Protein AF-A0A8B6E1H2-F1 (afdb_monomer)

Mean predicted aligned error: 8.37 Å

Solvent-accessible surface area (backbone atoms only — not comparable to full-atom values): 10550 Å² total; per-residue (Å²): 134,86,74,79,81,31,63,45,78,62,58,58,80,89,74,46,98,61,82,76,65,96,57,43,49,66,38,35,71,90,36,70,69,39,54,57,55,55,70,62,31,70,31,40,58,94,39,43,54,36,75,72,57,76,47,56,71,68,55,30,51,50,50,45,37,40,62,74,66,62,43,90,70,83,76,83,75,48,70,72,56,49,52,38,53,51,46,24,64,69,42,43,61,58,54,52,50,44,41,53,71,62,44,29,65,74,80,38,66,76,42,26,42,30,50,41,13,33,50,76,43,64,56,95,87,36,62,32,40,36,36,60,52,73,17,28,35,20,36,68,49,84,87,54,101,59,79,44,69,47,76,76,42,83,38,79,84,81,48,77,65,90,64,93,79,68,74,82,69,96,66,81,81,87,129

Nearest PDB structures (foldseek):
  5mqf-assembly1_C  TM=2.423E-01  e=7.902E+00  Homo sapiens

Organism: Mytilus galloprovincialis (NCBI:txid29158)

InterPro domains:
  IPR011335 Restriction endonuclease type II-like [SSF52980] (27-171)
  IPR011604 PD-(D/E)XK endonuclease-like domain superfamily [G3DSA:3.90.320.10] (21-174)
  IPR019080 YqaJ viral recombinase [PF09588] (34-162)
  IPR051703 NF-kappa-B Signaling Regulator [PTHR46609] (29-161)

Radius of gyration: 19.04 Å; Cα contacts (8 Å, |Δi|>4): 225; chains: 1; bounding box: 56×29×51 Å

Secondary structure (DSSP, 8-state):
----TTEEPPPPGGGSSS---S-GGGS-TTSHHHHHHHHT-SEEGGGHHHHTT-S-HHHHHHHHHHHTS---------HHHHHHHHHHHHHHHHHHHHIIIIIHHHH-TT-EEE----EEEEETTEEEEEE--SEEEEEE-TTSSS--EEEEEEE----PPP-S-----S-PPP-

Foldseek 3Di:
DDDLPQEAEQDACVPDPDDPPVPQFRHAPPHPVLVVVVVQALEEPVCVCLCVVVDDPVSVVVSCCCRVVVDPPDDPQDPVNVVFVVQFVVCVVVVQCCCSVPPCCVPPVQKHKYATGWDFDADPNGTYYIYGARTAIFGFDPDDPDRDGDGPGTDHDDDGDDDPPDDPDPDDDDD

pLDDT: mean 81.47, std 13.55, range [39.44, 94.25]

Sequence (175 aa):
MYSQDNWVSLKEPEDLPGSIGDDLRFVKQRSPLWFENRNGFRLTGSKIFEGLGLDSLKNLQKHHDKVIRKKDVQENISEIVQERMDHGTKSEIHAIATLTSKVLPVYYPDMKYFEEGAFHIKHDGKPFILVSPDGS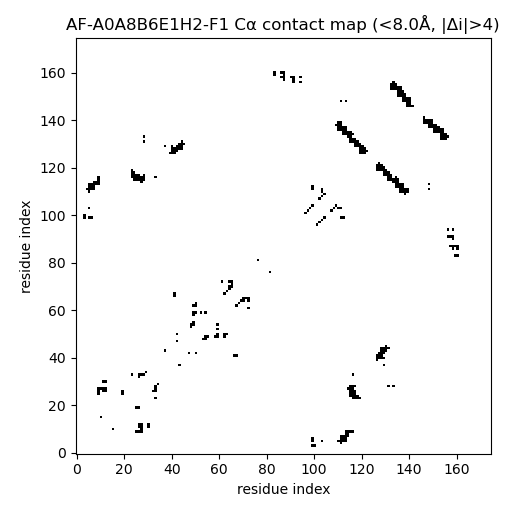IGQLEVGTAHEQTVPVLSCEFKCPFPNENTIPVHYTIPT

Structure (mmCIF, N/CA/C/O backbone):
data_AF-A0A8B6E1H2-F1
#
_entry.id   AF-A0A8B6E1H2-F1
#
loop_
_atom_site.group_PDB
_atom_site.id
_atom_site.type_symbol
_atom_site.label_atom_id
_atom_site.label_alt_id
_atom_site.label_comp_id
_atom_site.label_asym_id
_atom_site.label_entity_id
_atom_site.label_seq_id
_atom_site.pdbx_PDB_ins_code
_atom_site.Cartn_x
_atom_site.Cartn_y
_atom_site.Cartn_z
_atom_site.occupancy
_atom_site.B_iso_or_equiv
_atom_site.auth_seq_id
_atom_site.auth_comp_id
_atom_site.auth_asym_id
_atom_site.auth_atom_id
_atom_site.pdbx_PDB_model_num
ATOM 1 N N . MET A 1 1 ? 22.187 1.564 -22.500 1.00 39.44 1 MET A N 1
ATOM 2 C CA . MET A 1 1 ? 21.353 2.648 -21.944 1.00 39.44 1 MET A CA 1
ATOM 3 C C . MET A 1 1 ? 20.075 1.968 -21.485 1.00 39.44 1 MET A C 1
ATOM 5 O O . MET A 1 1 ? 19.368 1.465 -22.342 1.00 39.44 1 MET A O 1
ATOM 9 N N . TYR A 1 2 ? 19.873 1.778 -20.179 1.00 43.88 2 TYR A N 1
ATOM 10 C CA . TYR A 1 2 ? 18.659 1.128 -19.668 1.00 43.88 2 TYR A CA 1
ATOM 11 C C . TYR A 1 2 ? 17.521 2.152 -19.739 1.00 43.88 2 TYR A C 1
ATOM 13 O O . TYR A 1 2 ? 17.617 3.194 -19.091 1.00 43.88 2 TYR A O 1
ATOM 21 N N . SER A 1 3 ? 16.501 1.912 -20.562 1.00 49.06 3 SER A N 1
ATOM 22 C CA . SER A 1 3 ? 15.238 2.645 -20.455 1.00 49.06 3 SER A CA 1
ATOM 23 C C . SER A 1 3 ? 14.547 2.218 -19.156 1.00 49.06 3 SER A C 1
ATOM 25 O O . SER A 1 3 ? 14.581 1.043 -18.787 1.00 49.06 3 SER A O 1
ATOM 27 N N . GLN A 1 4 ? 13.966 3.166 -18.415 1.00 60.22 4 GLN A N 1
ATOM 28 C CA . GLN A 1 4 ? 13.215 2.895 -17.178 1.00 60.22 4 GLN A CA 1
ATOM 29 C C . GLN A 1 4 ? 11.813 2.338 -17.489 1.00 60.22 4 GLN A C 1
ATOM 31 O O . GLN A 1 4 ? 10.813 2.791 -16.944 1.00 60.22 4 GLN A O 1
ATOM 36 N N . ASP A 1 5 ? 11.729 1.337 -18.366 1.00 72.38 5 ASP A N 1
ATOM 37 C CA . ASP A 1 5 ? 10.458 0.756 -18.828 1.00 72.38 5 ASP A CA 1
ATOM 38 C C . ASP A 1 5 ? 9.849 -0.228 -17.812 1.00 72.38 5 ASP A C 1
ATOM 40 O O . ASP A 1 5 ? 8.874 -0.926 -18.109 1.00 72.38 5 ASP A O 1
ATOM 44 N N . ASN A 1 6 ? 10.445 -0.321 -16.620 1.00 76.31 6 ASN A N 1
ATOM 45 C CA . ASN A 1 6 ? 10.090 -1.242 -15.546 1.00 76.31 6 ASN A CA 1
ATOM 46 C C . ASN A 1 6 ? 9.375 -0.576 -14.359 1.00 76.31 6 ASN A C 1
ATOM 48 O O . ASN A 1 6 ? 9.208 -1.218 -13.322 1.00 76.31 6 ASN A O 1
ATOM 52 N N . TRP A 1 7 ? 8.946 0.678 -14.513 1.00 85.50 7 TRP A N 1
ATOM 53 C CA . TRP A 1 7 ? 8.031 1.356 -13.597 1.00 85.50 7 TRP A CA 1
ATOM 54 C C . TRP A 1 7 ? 6.759 1.769 -14.338 1.00 85.50 7 TRP A C 1
ATOM 56 O O . TRP A 1 7 ? 6.820 2.465 -15.348 1.00 85.50 7 TRP A O 1
ATOM 66 N N . VAL A 1 8 ? 5.606 1.352 -13.819 1.00 83.19 8 VAL A N 1
ATOM 67 C CA . VAL A 1 8 ? 4.285 1.770 -14.298 1.00 83.19 8 VAL A CA 1
ATOM 68 C C . VAL A 1 8 ? 3.534 2.445 -13.151 1.00 83.19 8 VAL A C 1
ATOM 70 O O . VAL A 1 8 ? 3.333 1.838 -12.105 1.00 83.19 8 VAL A O 1
ATOM 73 N N . SER A 1 9 ? 3.116 3.696 -13.315 1.00 84.19 9 SER A N 1
ATOM 74 C CA . SER A 1 9 ? 2.320 4.411 -12.310 1.00 84.19 9 SER A CA 1
ATOM 75 C C . SER A 1 9 ? 0.850 4.493 -12.708 1.00 84.19 9 SER A C 1
ATOM 77 O O . SER A 1 9 ? 0.506 4.483 -13.895 1.00 84.19 9 SER A O 1
ATOM 79 N N . LEU A 1 10 ? -0.028 4.591 -11.708 1.00 78.62 10 LEU A N 1
ATOM 80 C CA . LEU A 1 10 ? -1.427 4.901 -11.956 1.00 78.62 10 LEU A CA 1
ATOM 81 C C . LEU A 1 10 ? -1.556 6.386 -12.295 1.00 78.62 10 LEU A C 1
ATOM 83 O O . LEU A 1 10 ? -0.947 7.267 -11.674 1.00 78.62 10 LEU A O 1
ATOM 87 N N . LYS A 1 11 ? -2.387 6.658 -13.298 1.00 77.38 11 LYS A N 1
ATOM 88 C CA . LYS A 1 11 ? -2.780 8.022 -13.639 1.00 77.38 11 LYS A CA 1
ATOM 89 C C . LYS A 1 11 ? -3.678 8.595 -12.553 1.00 77.38 11 LYS A C 1
ATOM 91 O O . LYS A 1 11 ? -4.356 7.849 -11.843 1.00 77.38 11 LYS A O 1
ATOM 96 N N . GLU A 1 12 ? -3.681 9.916 -12.442 1.00 76.44 12 GLU A N 1
ATOM 97 C CA . GLU A 1 12 ? -4.662 10.580 -11.594 1.00 76.44 12 GLU A CA 1
ATOM 98 C C . GLU A 1 12 ? -6.081 10.322 -12.132 1.00 76.44 12 GLU A C 1
ATOM 100 O O . GLU A 1 12 ? -6.250 10.128 -13.343 1.00 76.44 12 GLU A O 1
ATOM 105 N N . PRO A 1 13 ? -7.110 10.290 -11.265 1.00 68.69 13 PRO A N 1
ATOM 106 C CA . PRO A 1 13 ? -8.491 10.058 -11.684 1.00 68.69 13 PRO A CA 1
ATOM 107 C C . PRO A 1 13 ? -8.962 10.967 -12.833 1.00 68.69 13 PRO A C 1
ATOM 109 O O . PRO A 1 13 ? -9.695 10.518 -13.712 1.00 68.69 13 PRO A O 1
ATOM 112 N N . GLU A 1 14 ? -8.519 12.223 -12.849 1.00 70.69 14 GLU A N 1
ATOM 113 C CA . GLU A 1 14 ? -8.799 13.234 -13.876 1.00 70.69 14 GLU A CA 1
ATOM 114 C C . GLU A 1 14 ? -8.187 12.938 -15.256 1.00 70.69 14 GLU A C 1
ATOM 116 O O . GLU A 1 14 ? -8.694 13.429 -16.265 1.00 70.69 14 GLU A O 1
ATOM 121 N N . ASP A 1 15 ? -7.141 12.111 -15.319 1.00 70.69 15 ASP A N 1
ATOM 122 C CA . ASP A 1 15 ? -6.387 11.801 -16.540 1.00 70.69 15 ASP A CA 1
ATOM 123 C C . ASP A 1 15 ? -6.862 10.508 -17.231 1.00 70.69 15 ASP A C 1
ATOM 125 O O . ASP A 1 15 ? -6.255 10.039 -18.208 1.00 70.69 15 ASP A O 1
ATOM 129 N N . LEU A 1 16 ? -7.920 9.878 -16.712 1.00 65.56 16 LEU A N 1
ATOM 130 C CA . LEU A 1 16 ? -8.408 8.590 -17.196 1.00 65.56 16 LEU A CA 1
ATOM 131 C C . LEU A 1 16 ? -9.500 8.756 -18.267 1.00 65.56 16 LEU A C 1
ATOM 133 O O . LEU A 1 16 ? -10.405 9.582 -18.127 1.00 65.56 16 LEU A O 1
ATOM 137 N N . PRO A 1 17 ? -9.440 7.978 -19.368 1.00 56.47 17 PRO A N 1
ATOM 138 C CA . PRO A 1 17 ? -10.394 8.073 -20.467 1.00 56.47 17 PRO A CA 1
ATOM 139 C C . PRO A 1 17 ? -11.725 7.407 -20.084 1.00 56.47 17 PRO A C 1
ATOM 141 O O . PRO A 1 17 ? -11.995 6.265 -20.449 1.00 56.47 17 PRO A O 1
ATOM 144 N N . GLY A 1 18 ? -12.562 8.132 -19.340 1.00 64.19 18 GLY A N 1
ATOM 145 C CA . GLY A 1 18 ? -13.894 7.697 -18.909 1.00 64.19 18 GLY A CA 1
ATOM 146 C C . GLY A 1 18 ? -13.977 7.332 -17.427 1.00 64.19 18 GLY A C 1
ATOM 147 O O . GLY A 1 18 ? -12.993 7.385 -16.693 1.00 64.19 18 GLY A O 1
ATOM 148 N N . SER A 1 19 ? -15.178 6.961 -16.973 1.00 59.84 19 SER A N 1
ATOM 149 C CA . SER A 1 19 ? -15.362 6.459 -15.612 1.00 59.84 19 SER A CA 1
ATOM 150 C C . SER A 1 19 ? -14.599 5.146 -15.449 1.00 59.84 19 SER A C 1
ATOM 152 O O . SER A 1 19 ? -14.991 4.130 -16.032 1.00 59.84 19 SER A O 1
ATOM 154 N N . ILE A 1 20 ? -13.553 5.144 -14.621 1.00 58.31 20 ILE A N 1
ATOM 155 C CA . ILE A 1 20 ? -13.134 3.913 -13.950 1.00 58.31 20 ILE A CA 1
ATOM 156 C C . ILE A 1 20 ? -14.411 3.395 -13.287 1.00 58.31 20 ILE A C 1
ATOM 158 O O . ILE A 1 20 ? -15.053 4.148 -12.555 1.00 58.31 20 ILE A O 1
ATOM 162 N N . GLY A 1 21 ? -14.863 2.183 -13.605 1.00 56.88 21 GLY A N 1
ATOM 163 C CA . GLY A 1 21 ? -16.019 1.608 -12.911 1.00 56.88 21 GLY A CA 1
ATOM 164 C C . GLY A 1 21 ? -15.748 1.452 -11.405 1.00 56.88 21 GLY A C 1
ATOM 165 O O . GLY A 1 21 ? -14.776 1.977 -10.868 1.00 56.88 21 GLY A O 1
ATOM 166 N N . ASP A 1 22 ? -16.525 0.618 -10.718 1.00 64.31 22 ASP A N 1
ATOM 167 C CA . ASP A 1 22 ? -16.299 0.292 -9.294 1.00 64.31 22 ASP A CA 1
ATOM 168 C C . ASP A 1 22 ? -14.985 -0.493 -9.023 1.00 64.31 22 ASP A C 1
ATOM 170 O O . ASP A 1 22 ? -14.801 -1.089 -7.955 1.00 64.31 22 ASP A O 1
ATOM 174 N N . ASP A 1 23 ? -14.070 -0.547 -9.994 1.00 79.06 23 ASP A N 1
ATOM 175 C CA . ASP A 1 23 ? -12.802 -1.250 -9.889 1.00 79.06 23 ASP A CA 1
ATOM 176 C C . ASP A 1 23 ? -11.747 -0.390 -9.191 1.00 79.06 23 ASP A C 1
ATOM 178 O O . ASP A 1 23 ? -10.989 0.373 -9.795 1.00 79.06 23 ASP A O 1
ATOM 182 N N . LEU A 1 24 ? -11.692 -0.563 -7.872 1.00 83.25 24 LEU A N 1
ATOM 183 C CA . LEU A 1 24 ? -10.769 0.147 -6.995 1.00 83.25 24 LEU A CA 1
ATOM 184 C C . LEU A 1 24 ? -9.288 -0.111 -7.311 1.00 83.25 24 LEU A C 1
ATOM 186 O O . LEU A 1 24 ? -8.444 0.644 -6.832 1.00 83.25 24 LEU A O 1
ATOM 190 N N . ARG A 1 25 ? -8.944 -1.123 -8.121 1.00 82.88 25 ARG A N 1
ATOM 191 C CA . ARG A 1 25 ? -7.551 -1.432 -8.493 1.00 82.88 25 ARG A CA 1
ATOM 192 C C . ARG A 1 25 ? -6.892 -0.338 -9.326 1.00 82.88 25 ARG A C 1
ATOM 194 O O . ARG A 1 25 ? -5.671 -0.250 -9.327 1.00 82.88 25 ARG A O 1
ATOM 201 N N . PHE A 1 26 ? -7.680 0.508 -9.984 1.00 81.81 26 PHE A N 1
ATOM 202 C CA . PHE A 1 26 ? -7.173 1.621 -10.792 1.00 81.81 26 PHE A CA 1
ATOM 203 C C . PHE A 1 26 ? -7.296 2.978 -10.091 1.00 81.81 26 PHE A C 1
ATOM 205 O O . PHE A 1 26 ? -6.946 4.005 -10.666 1.00 81.81 26 PHE A O 1
ATOM 212 N N . VAL A 1 27 ? -7.791 3.004 -8.850 1.00 84.06 27 VAL A N 1
ATOM 213 C CA . VAL A 1 27 ? -7.904 4.236 -8.066 1.00 84.06 27 VAL A CA 1
ATOM 214 C C . VAL A 1 27 ? -6.574 4.509 -7.382 1.00 84.06 27 VAL A C 1
ATOM 216 O O . VAL A 1 27 ? -6.194 3.796 -6.453 1.00 84.06 27 VAL A O 1
ATOM 219 N N . LYS A 1 28 ? -5.886 5.566 -7.814 1.00 86.38 28 LYS A N 1
ATOM 220 C CA . LYS A 1 28 ? -4.578 5.937 -7.276 1.00 86.38 28 LYS A CA 1
ATOM 221 C C . LYS A 1 28 ? -4.614 6.139 -5.761 1.00 86.38 28 LYS A C 1
ATOM 223 O O . LYS A 1 28 ? -5.511 6.801 -5.227 1.00 86.38 28 LYS A O 1
ATOM 228 N N . GLN A 1 29 ? -3.629 5.571 -5.070 1.00 87.56 29 GLN A N 1
ATOM 229 C CA . GLN A 1 29 ? -3.472 5.710 -3.625 1.00 87.56 29 GLN A CA 1
ATOM 230 C C . GLN A 1 29 ? -3.352 7.194 -3.237 1.00 87.56 29 GLN A C 1
ATOM 232 O O . GLN A 1 29 ? -2.793 7.996 -3.981 1.00 87.56 29 GLN A O 1
ATOM 237 N N . ARG A 1 30 ? -3.886 7.571 -2.067 1.00 85.12 30 ARG A N 1
ATOM 238 C CA . ARG A 1 30 ? -3.905 8.957 -1.542 1.00 85.12 30 ARG A CA 1
ATOM 239 C C . ARG A 1 30 ? -4.745 9.965 -2.348 1.00 85.12 30 ARG A C 1
ATOM 241 O O . ARG A 1 30 ? -4.843 11.115 -1.929 1.00 85.12 30 ARG A O 1
ATOM 248 N N . SER A 1 31 ? -5.411 9.555 -3.429 1.00 85.31 31 SER A N 1
ATOM 249 C CA . SER A 1 31 ? -6.429 10.387 -4.083 1.00 85.31 31 SER A CA 1
ATOM 250 C C . SER A 1 31 ? -7.664 10.578 -3.179 1.00 85.31 31 SER A C 1
ATOM 252 O O . SER A 1 31 ? -7.932 9.737 -2.311 1.00 85.31 31 SER A O 1
ATOM 254 N N . PRO A 1 32 ? -8.469 11.641 -3.369 1.00 85.81 32 PRO A N 1
ATOM 255 C CA . PRO A 1 32 ? -9.711 11.828 -2.611 1.00 85.81 32 PRO A CA 1
ATOM 256 C C . PRO A 1 32 ? -10.649 10.614 -2.695 1.00 85.81 32 PRO A C 1
ATOM 258 O O . PRO A 1 32 ? -11.116 10.115 -1.669 1.00 85.81 32 PRO A O 1
ATOM 261 N N . LEU A 1 33 ? -10.820 10.057 -3.899 1.00 83.81 33 LEU A N 1
ATOM 262 C CA . LEU A 1 33 ? -11.638 8.866 -4.144 1.00 83.81 33 LEU A CA 1
ATOM 263 C C . LEU A 1 33 ? -11.119 7.636 -3.379 1.00 83.81 33 LEU A C 1
ATOM 265 O O . LEU A 1 33 ? -11.902 6.810 -2.909 1.00 83.81 33 LEU A O 1
ATOM 269 N N . TRP A 1 34 ? -9.802 7.503 -3.206 1.00 87.25 34 TRP A N 1
ATOM 270 C CA . TRP A 1 34 ? -9.216 6.431 -2.401 1.00 87.25 34 TRP A CA 1
ATOM 271 C C . TRP A 1 34 ? -9.593 6.549 -0.918 1.00 87.25 34 TRP A C 1
ATOM 273 O O . TRP A 1 34 ? -9.969 5.549 -0.296 1.00 87.25 34 TRP A O 1
ATOM 283 N N . PHE A 1 35 ? -9.546 7.759 -0.349 1.00 86.75 35 PHE A N 1
ATOM 284 C CA . PHE A 1 35 ? -9.949 7.997 1.042 1.00 86.75 35 PHE A CA 1
ATOM 285 C C . PHE A 1 35 ? -11.442 7.743 1.265 1.00 86.75 35 PHE A C 1
ATOM 287 O O . PHE A 1 35 ? -11.812 7.086 2.242 1.00 86.75 35 PHE A O 1
ATOM 294 N N . GLU A 1 36 ? -12.293 8.212 0.351 1.00 85.81 36 GLU A N 1
ATOM 295 C CA . GLU A 1 36 ? -13.741 7.983 0.400 1.00 85.81 36 GLU A CA 1
ATOM 296 C C . GLU A 1 36 ? -14.073 6.491 0.404 1.00 85.81 36 GLU A C 1
ATOM 298 O O . GLU A 1 36 ? -14.797 6.014 1.283 1.00 85.81 36 GLU A O 1
ATOM 303 N N . ASN A 1 37 ? -13.471 5.735 -0.518 1.00 84.44 37 ASN A N 1
ATOM 304 C CA . ASN A 1 37 ? -13.667 4.294 -0.590 1.00 84.44 37 ASN A CA 1
ATOM 305 C C . ASN A 1 37 ? -13.213 3.604 0.694 1.00 84.44 37 ASN A C 1
ATOM 307 O O . ASN A 1 37 ? -13.966 2.805 1.246 1.00 84.44 37 ASN A O 1
ATOM 311 N N . ARG A 1 38 ? -12.030 3.941 1.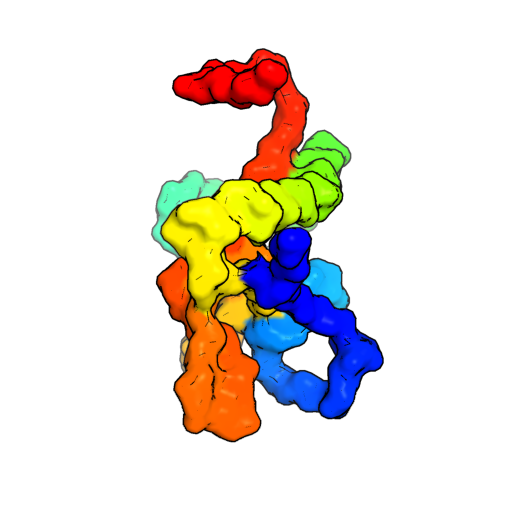226 1.00 86.50 38 ARG A N 1
ATOM 312 C CA . ARG A 1 38 ? -11.504 3.342 2.466 1.00 86.50 38 ARG A CA 1
ATOM 313 C C . ARG A 1 38 ? -12.410 3.530 3.671 1.00 86.50 38 ARG A C 1
ATOM 315 O O . ARG A 1 38 ? -12.544 2.596 4.460 1.00 86.50 38 ARG A O 1
ATOM 322 N N . ASN A 1 39 ? -13.043 4.691 3.801 1.00 84.50 39 ASN A N 1
ATOM 323 C CA . ASN A 1 39 ? -13.946 4.980 4.915 1.00 84.50 39 ASN A CA 1
ATOM 324 C C . ASN A 1 39 ? -15.207 4.100 4.906 1.00 84.50 39 ASN A C 1
ATOM 326 O O . ASN A 1 39 ? -15.826 3.905 5.952 1.00 84.50 39 ASN A O 1
ATOM 330 N N . GLY A 1 40 ? -15.582 3.545 3.750 1.00 84.44 40 GLY A N 1
ATOM 331 C CA . GLY A 1 40 ? -16.722 2.640 3.624 1.00 84.44 40 GLY A CA 1
ATOM 332 C C . GLY A 1 40 ? -16.478 1.227 4.164 1.00 84.44 40 GLY A C 1
ATOM 333 O O . GLY A 1 40 ? -17.445 0.512 4.432 1.00 84.44 40 GLY A O 1
ATOM 334 N N . PHE A 1 41 ? -15.219 0.807 4.335 1.00 90.25 41 PHE A N 1
ATOM 335 C CA . PHE A 1 41 ? -14.863 -0.557 4.742 1.00 90.25 41 PHE A CA 1
ATOM 336 C C . PHE A 1 41 ? -14.717 -0.698 6.255 1.00 90.25 41 PHE A C 1
ATOM 338 O O . PHE A 1 41 ? -14.296 0.219 6.956 1.00 90.25 41 PHE A O 1
ATOM 345 N N . ARG A 1 42 ? -15.030 -1.895 6.769 1.00 89.44 42 ARG A N 1
ATOM 346 C CA . ARG A 1 42 ? -14.882 -2.195 8.201 1.00 89.44 42 ARG A CA 1
ATOM 347 C C . ARG A 1 42 ? -13.423 -2.356 8.610 1.00 89.44 42 ARG A C 1
ATOM 349 O O . ARG A 1 42 ? -13.036 -1.950 9.699 1.00 89.44 42 ARG A O 1
ATOM 356 N N . LEU A 1 43 ? -12.622 -2.967 7.746 1.00 90.69 43 LEU A N 1
ATOM 357 C CA . LEU A 1 43 ? -11.220 -3.258 7.997 1.00 90.69 43 LEU A CA 1
ATOM 358 C C . LEU A 1 43 ? -10.370 -2.788 6.826 1.00 90.69 43 LEU A C 1
ATOM 360 O O . LEU A 1 43 ? -10.696 -3.027 5.664 1.00 90.69 43 LEU A O 1
ATOM 364 N N . THR A 1 44 ? -9.238 -2.171 7.146 1.00 91.31 44 THR A N 1
ATOM 365 C CA . THR A 1 44 ? -8.172 -1.908 6.179 1.00 91.31 44 THR A CA 1
ATOM 366 C C . THR A 1 44 ? -7.018 -2.880 6.406 1.00 91.31 44 THR A C 1
ATOM 368 O O . THR A 1 44 ? -6.844 -3.356 7.526 1.00 91.31 44 THR A O 1
ATOM 371 N N . GLY A 1 45 ? -6.188 -3.139 5.391 1.00 87.69 45 GLY A N 1
ATOM 372 C CA . GLY A 1 45 ? -5.013 -4.018 5.525 1.00 87.69 45 GLY A CA 1
ATOM 373 C C . GLY A 1 45 ? -4.128 -3.657 6.726 1.00 87.69 45 GLY A C 1
ATOM 374 O O . GLY A 1 45 ? -3.823 -4.507 7.554 1.00 87.69 45 GLY A O 1
ATOM 375 N N . SER A 1 46 ? -3.860 -2.363 6.923 1.00 87.12 46 SER A N 1
ATOM 376 C CA . SER A 1 46 ? -3.106 -1.842 8.075 1.00 87.12 46 SER A CA 1
ATOM 377 C C . SER A 1 46 ? -3.781 -2.022 9.445 1.00 87.12 46 SER A C 1
ATOM 379 O O . SER A 1 46 ? -3.150 -1.785 10.469 1.00 87.12 46 SER A O 1
ATOM 381 N N . LYS A 1 47 ? -5.060 -2.410 9.484 1.00 87.88 47 LYS A N 1
ATOM 382 C CA . LYS A 1 47 ? -5.884 -2.559 10.694 1.00 87.88 47 LYS A CA 1
ATOM 383 C C . LYS A 1 47 ? -6.392 -3.985 10.898 1.00 87.88 47 LYS A C 1
ATOM 385 O O . LYS A 1 47 ? -7.105 -4.242 11.864 1.00 87.88 47 LYS A O 1
ATOM 390 N N . ILE A 1 48 ? -6.014 -4.926 10.032 1.00 88.88 48 ILE A N 1
ATOM 391 C CA . ILE A 1 48 ? -6.468 -6.316 10.135 1.00 88.88 48 ILE A CA 1
ATOM 392 C C . ILE A 1 48 ? -5.947 -6.987 11.411 1.00 88.88 48 ILE A C 1
ATOM 394 O O . ILE A 1 48 ? -6.683 -7.716 12.063 1.00 88.88 48 ILE A O 1
ATOM 398 N N . PHE A 1 49 ? -4.713 -6.673 11.813 1.00 87.81 49 PHE A N 1
ATOM 399 C CA . PHE A 1 49 ? -4.100 -7.190 13.036 1.00 87.81 49 PHE A CA 1
ATOM 400 C C . PHE A 1 49 ? -4.874 -6.749 14.291 1.00 87.81 49 PHE A C 1
ATOM 402 O O . PHE A 1 49 ? -5.173 -7.567 15.162 1.00 87.81 49 PHE A O 1
ATOM 409 N N . GLU A 1 50 ? -5.289 -5.477 14.333 1.00 87.50 50 GLU A N 1
ATOM 410 C CA . GLU A 1 50 ? -6.177 -4.937 15.371 1.00 87.50 50 GLU A CA 1
ATOM 411 C C . GLU A 1 50 ? -7.553 -5.617 15.336 1.00 87.50 50 GLU A C 1
ATOM 413 O O . GLU A 1 50 ? -8.053 -6.044 16.373 1.00 87.50 50 GLU A O 1
ATOM 418 N N . GLY A 1 51 ? -8.150 -5.764 14.147 1.00 84.19 51 GLY A N 1
ATOM 419 C CA . GLY A 1 51 ? -9.473 -6.369 13.961 1.00 84.19 51 GLY A CA 1
ATOM 420 C C . GLY A 1 51 ? -9.556 -7.853 14.328 1.00 84.19 51 GLY A C 1
ATOM 421 O O . GLY A 1 51 ? -10.606 -8.312 14.773 1.00 84.19 51 GLY A O 1
ATOM 422 N N . LEU A 1 52 ? -8.453 -8.593 14.191 1.00 87.12 52 LEU A N 1
ATOM 423 C CA . LEU A 1 52 ? -8.333 -9.987 14.632 1.00 87.12 52 LEU A CA 1
ATOM 424 C C . LEU A 1 52 ? -8.107 -10.122 16.147 1.00 87.12 52 LEU A C 1
ATOM 426 O O . LEU A 1 52 ? -8.063 -11.239 16.656 1.00 87.12 52 LEU A O 1
ATOM 430 N N . GLY A 1 53 ? -7.953 -9.009 16.871 1.00 86.12 53 GLY A N 1
ATOM 431 C CA . GLY A 1 53 ? -7.661 -9.020 18.303 1.00 86.12 53 GLY A CA 1
ATOM 432 C C . GLY A 1 53 ? -6.245 -9.490 18.638 1.00 86.12 53 GLY A C 1
ATOM 433 O O . GLY A 1 53 ? -6.010 -9.935 19.757 1.00 86.12 53 GLY A O 1
ATOM 434 N N . LEU A 1 54 ? -5.316 -9.407 17.678 1.00 89.50 54 LEU A N 1
ATOM 435 C CA . LEU A 1 54 ? -3.906 -9.763 17.877 1.00 89.50 54 LEU A CA 1
ATOM 436 C C . LEU A 1 54 ? -3.079 -8.600 18.448 1.00 89.50 54 LEU A C 1
ATOM 438 O O . LEU A 1 54 ? -1.946 -8.798 18.881 1.00 89.50 54 LEU A O 1
ATOM 442 N N . ASP A 1 55 ? -3.651 -7.397 18.467 1.00 87.19 55 ASP A N 1
ATOM 443 C CA . ASP A 1 55 ? -3.127 -6.240 19.193 1.00 87.19 55 ASP A CA 1
ATOM 444 C C . ASP A 1 55 ? -3.695 -6.186 20.632 1.00 87.19 55 ASP A C 1
ATOM 446 O O . ASP A 1 55 ? -4.331 -7.116 21.126 1.00 87.19 55 ASP A O 1
ATOM 450 N N . SER A 1 56 ? -3.495 -5.078 21.341 1.00 88.56 56 SER A N 1
ATOM 451 C CA . SER A 1 56 ? -4.061 -4.859 22.667 1.00 88.56 56 SER A CA 1
ATOM 452 C C . SER A 1 56 ? -5.597 -4.829 22.662 1.00 88.56 56 SER A C 1
ATOM 454 O O . SER A 1 56 ? -6.235 -4.242 21.782 1.00 88.56 56 SER A O 1
ATOM 456 N N . LEU A 1 57 ? -6.209 -5.351 23.735 1.00 89.19 57 LEU A N 1
ATOM 457 C CA . LEU A 1 57 ? -7.662 -5.273 23.968 1.00 89.19 57 LEU A CA 1
ATOM 458 C C . LEU A 1 57 ? -8.196 -3.835 23.882 1.00 89.19 57 LEU A C 1
ATOM 460 O O . LEU A 1 57 ? -9.305 -3.602 23.404 1.00 89.19 57 LEU A O 1
ATOM 464 N N . LYS A 1 58 ? -7.388 -2.856 24.307 1.00 89.19 58 LYS A N 1
ATOM 465 C CA . LYS A 1 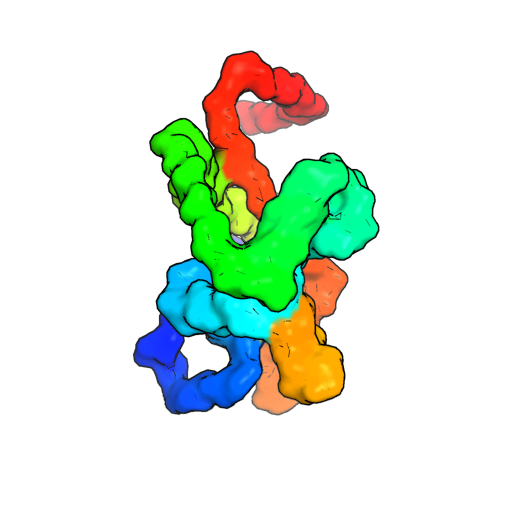58 ? -7.714 -1.429 24.221 1.00 89.19 58 LYS A CA 1
ATOM 466 C C . LYS A 1 58 ? -7.868 -0.968 22.769 1.00 89.19 58 LYS A C 1
ATOM 468 O O . LYS A 1 58 ? -8.801 -0.223 22.474 1.00 89.19 58 LYS A O 1
ATOM 473 N N . ASN A 1 59 ? -6.978 -1.393 21.872 1.00 85.88 59 ASN A N 1
ATOM 474 C CA . ASN A 1 59 ? -7.040 -1.026 20.456 1.00 85.88 59 ASN A CA 1
ATOM 475 C C . ASN A 1 59 ? -8.183 -1.752 19.740 1.00 85.88 59 ASN A C 1
ATOM 477 O O . ASN A 1 59 ? -8.923 -1.109 18.997 1.00 85.88 59 ASN A O 1
ATOM 481 N N . LEU A 1 60 ? -8.428 -3.026 20.062 1.00 88.00 60 LEU A N 1
ATOM 482 C CA . LEU A 1 60 ? -9.606 -3.746 19.569 1.00 88.00 60 LEU A CA 1
ATOM 483 C C . LEU A 1 60 ? -10.914 -3.051 19.986 1.00 88.00 60 LEU A C 1
ATOM 485 O O . LEU A 1 60 ? -11.801 -2.848 19.158 1.00 88.00 60 LEU A O 1
ATOM 489 N N . GLN A 1 61 ? -11.032 -2.633 21.251 1.00 89.12 61 GLN A N 1
ATOM 490 C CA . GLN A 1 61 ? -12.221 -1.930 21.740 1.00 89.12 61 GLN A CA 1
ATOM 491 C C . GLN A 1 61 ? -12.421 -0.582 21.037 1.00 89.12 61 GLN A C 1
ATOM 493 O O . GLN A 1 61 ? -13.547 -0.255 20.660 1.00 89.12 61 GLN A O 1
ATOM 498 N N . LYS A 1 62 ? -11.344 0.184 20.817 1.00 88.00 62 LYS A N 1
ATOM 499 C CA . LYS A 1 62 ? -11.394 1.430 20.036 1.00 88.00 62 LYS A CA 1
ATOM 500 C C . LYS A 1 62 ? -11.850 1.181 18.602 1.00 88.00 62 LYS A C 1
ATOM 502 O O . LYS A 1 62 ? -12.734 1.884 18.120 1.00 88.00 62 LYS A O 1
ATOM 507 N N . HIS A 1 63 ? -11.281 0.172 17.944 1.00 88.00 63 HIS A N 1
ATOM 508 C CA . HIS A 1 63 ? -11.650 -0.200 16.584 1.00 88.00 63 HIS A CA 1
ATOM 509 C C . HIS A 1 63 ? -13.132 -0.591 16.498 1.00 88.00 63 HIS A C 1
ATOM 511 O O . HIS A 1 63 ? -13.868 -0.055 15.671 1.00 88.00 63 HIS A O 1
ATOM 517 N N . HIS A 1 64 ? -13.601 -1.452 17.405 1.00 88.25 64 HIS A N 1
ATOM 518 C CA . HIS A 1 64 ? -15.007 -1.840 17.498 1.00 88.25 64 HIS A CA 1
ATOM 519 C C . HIS A 1 64 ? -15.927 -0.630 17.730 1.00 88.25 64 HIS A C 1
ATOM 521 O O . HIS A 1 64 ? -16.962 -0.493 17.078 1.00 88.25 64 HIS A O 1
ATOM 527 N N . ASP A 1 65 ? -15.563 0.277 18.637 1.00 89.50 65 ASP A N 1
ATOM 528 C CA . ASP A 1 65 ? -16.369 1.462 18.928 1.00 89.50 65 ASP A CA 1
ATOM 529 C C . ASP A 1 65 ? -16.448 2.427 17.730 1.00 89.50 65 ASP A C 1
ATOM 531 O O . ASP A 1 65 ? -17.533 2.931 17.432 1.00 89.50 65 ASP A O 1
ATOM 535 N N . LYS A 1 66 ? -15.341 2.616 17.003 1.00 86.62 66 LYS A N 1
ATOM 536 C CA . LYS A 1 66 ? -15.269 3.447 15.791 1.00 86.62 66 LYS A CA 1
ATOM 537 C C . LYS A 1 66 ? -16.056 2.835 14.629 1.00 86.62 66 LYS A C 1
ATOM 539 O O . LYS A 1 66 ? -16.900 3.495 14.034 1.00 86.62 66 LYS A O 1
ATOM 544 N N . VAL A 1 67 ? -15.810 1.564 14.317 1.00 85.12 67 VAL A N 1
ATOM 545 C CA . VAL A 1 67 ? -16.305 0.924 13.087 1.00 85.12 67 VAL A CA 1
ATOM 546 C C . VAL A 1 67 ? -17.693 0.307 13.259 1.00 85.12 67 VAL A C 1
ATOM 548 O O . VAL A 1 67 ? -18.541 0.431 12.377 1.00 85.12 67 VAL A O 1
ATOM 551 N N . ILE A 1 68 ? -17.948 -0.365 14.386 1.00 85.12 68 ILE A N 1
ATOM 552 C CA . ILE A 1 68 ? -19.202 -1.098 14.618 1.00 85.12 68 ILE A CA 1
ATOM 553 C C . ILE A 1 68 ? -20.225 -0.216 15.325 1.00 85.12 68 ILE A C 1
ATOM 555 O O . ILE A 1 68 ? -21.379 -0.156 14.903 1.00 85.12 68 ILE A O 1
ATOM 559 N N . ARG A 1 69 ? -19.814 0.495 16.385 1.00 87.00 69 ARG A N 1
ATOM 560 C CA . ARG A 1 69 ? -20.726 1.376 17.135 1.00 87.00 69 ARG A CA 1
ATOM 561 C C . ARG A 1 69 ? -20.848 2.782 16.551 1.00 87.00 69 ARG A C 1
ATOM 563 O O . ARG A 1 69 ? -21.680 3.537 17.045 1.00 87.00 69 ARG A O 1
ATOM 570 N N . LYS A 1 70 ? -20.051 3.125 15.530 1.00 83.50 70 LYS A N 1
ATOM 571 C CA . LYS A 1 70 ? -20.016 4.454 14.895 1.00 83.50 70 LYS A CA 1
ATOM 572 C C . LYS A 1 70 ? -19.886 5.595 15.909 1.00 83.50 70 LYS A C 1
ATOM 574 O O . LYS A 1 70 ? -20.472 6.660 15.731 1.00 83.50 70 LYS A O 1
ATOM 579 N N . LYS A 1 71 ? -19.159 5.359 17.004 1.00 84.38 71 LYS A N 1
ATOM 580 C CA . LYS A 1 71 ? -18.831 6.426 17.946 1.00 84.38 71 LYS A CA 1
ATOM 581 C C . LYS A 1 71 ? -17.799 7.330 17.300 1.00 84.38 71 LYS A C 1
ATOM 583 O O . LYS A 1 71 ? -16.852 6.840 16.685 1.00 84.38 71 LYS A O 1
ATOM 588 N N . ASP A 1 72 ? -17.974 8.629 17.492 1.00 71.12 72 ASP A N 1
ATOM 589 C CA . ASP A 1 72 ? -17.009 9.620 17.046 1.00 71.12 72 ASP A CA 1
ATOM 590 C C . ASP A 1 72 ? -15.774 9.542 17.954 1.00 71.12 72 ASP A C 1
ATOM 592 O O . ASP A 1 72 ? -15.706 10.126 19.036 1.00 71.12 72 ASP A O 1
ATOM 596 N N . VAL A 1 73 ? -14.839 8.670 17.581 1.00 68.81 73 VAL A N 1
ATOM 597 C CA . VAL A 1 73 ? -13.555 8.527 18.261 1.00 68.81 73 VAL A CA 1
ATOM 598 C C . VAL A 1 73 ? -12.599 9.469 17.550 1.00 68.81 73 VAL A C 1
ATOM 600 O O . VAL A 1 73 ? -11.972 9.092 16.561 1.00 68.81 73 VAL A O 1
ATOM 603 N N . GLN A 1 74 ? -12.519 10.705 18.039 1.00 62.97 74 GLN A N 1
ATOM 604 C CA . GLN A 1 74 ? -11.557 11.678 17.537 1.00 62.97 74 GLN A CA 1
ATOM 605 C C . GLN A 1 74 ? -10.140 11.161 17.831 1.00 62.97 74 GLN A C 1
ATOM 607 O O . GLN A 1 74 ? -9.686 11.120 18.977 1.00 62.97 74 GLN A O 1
ATOM 612 N N . GLU A 1 75 ? -9.450 10.696 16.793 1.00 67.56 75 GLU A N 1
ATOM 613 C CA . GLU A 1 75 ? -8.040 10.333 16.868 1.00 67.56 75 GLU A CA 1
ATOM 614 C C . GLU A 1 75 ? -7.223 11.597 16.619 1.00 67.56 75 GLU A C 1
ATOM 616 O O . GLU A 1 75 ? -6.998 11.992 15.479 1.00 67.56 75 GLU A O 1
ATOM 621 N N . ASN A 1 76 ? -6.782 12.246 17.697 1.00 75.25 76 ASN A N 1
ATOM 622 C CA . ASN A 1 76 ? -5.795 13.313 17.581 1.00 75.25 76 ASN A CA 1
ATOM 623 C C . ASN A 1 76 ? -4.454 12.682 17.188 1.00 75.25 76 ASN A C 1
ATOM 625 O O . ASN A 1 76 ? -3.778 12.066 18.016 1.00 75.25 76 ASN A O 1
ATOM 629 N N . ILE A 1 77 ? -4.093 12.810 15.913 1.00 80.75 77 ILE A N 1
ATOM 630 C CA . ILE A 1 77 ? -2.756 12.481 15.424 1.00 80.75 77 ILE A CA 1
ATOM 631 C C . ILE A 1 77 ? -1.816 13.561 15.961 1.00 80.75 77 ILE A C 1
ATOM 633 O O . ILE A 1 77 ? -2.049 14.749 15.752 1.00 80.75 77 ILE A O 1
ATOM 637 N N . SER A 1 78 ? -0.781 13.165 16.704 1.00 90.62 78 SER A N 1
ATOM 638 C CA . SER A 1 78 ? 0.209 14.128 17.187 1.00 90.62 78 SER A CA 1
ATOM 639 C C . SER A 1 78 ? 1.046 14.667 16.027 1.00 90.62 78 SER A C 1
ATOM 641 O O . SER A 1 78 ? 1.285 13.956 15.051 1.00 90.62 78 SER A O 1
ATOM 643 N N . GLU A 1 79 ? 1.551 15.894 16.156 1.00 92.06 79 GLU A N 1
ATOM 644 C CA . GLU A 1 79 ? 2.387 16.538 15.130 1.00 92.06 79 GLU A CA 1
ATOM 645 C C . GLU A 1 79 ? 3.587 15.667 14.733 1.00 92.06 79 GLU A C 1
ATOM 647 O O . GLU A 1 79 ? 3.863 15.486 13.553 1.00 92.06 79 GLU A O 1
ATOM 652 N N . ILE A 1 80 ? 4.226 15.018 15.712 1.00 89.69 80 ILE A N 1
ATOM 653 C CA . ILE A 1 80 ? 5.345 14.092 15.481 1.00 89.69 80 ILE A CA 1
ATOM 654 C C . ILE A 1 80 ? 4.909 12.884 14.640 1.00 89.69 80 ILE A C 1
ATOM 656 O O . ILE A 1 80 ? 5.666 12.397 13.804 1.00 89.69 80 ILE A O 1
ATOM 660 N N . VAL A 1 81 ? 3.707 12.346 14.868 1.00 88.62 81 VAL A N 1
ATOM 661 C CA . VAL A 1 81 ? 3.200 11.225 14.063 1.00 88.62 81 VAL A CA 1
ATOM 662 C C . VAL A 1 81 ? 2.883 11.695 12.648 1.00 88.62 81 VAL A C 1
ATOM 664 O O . VAL A 1 81 ? 3.233 10.991 11.703 1.00 88.62 81 VAL A O 1
ATOM 667 N N . GLN A 1 82 ? 2.297 12.884 12.495 1.00 91.38 82 GLN A N 1
ATOM 668 C CA . GLN A 1 82 ? 2.029 13.465 11.183 1.00 91.38 82 GLN A CA 1
ATOM 669 C C . GLN A 1 82 ? 3.326 13.671 10.391 1.00 91.38 82 GLN A C 1
ATOM 671 O O . GLN A 1 82 ? 3.425 13.220 9.255 1.00 91.38 82 GLN A O 1
ATOM 676 N N . GLU A 1 83 ? 4.361 14.236 11.013 1.00 92.50 83 GLU A N 1
ATOM 677 C CA . GLU A 1 83 ? 5.669 14.441 10.383 1.00 92.50 83 GLU A CA 1
ATOM 678 C C . GLU A 1 83 ? 6.294 13.120 9.901 1.00 92.50 83 GLU A C 1
ATOM 680 O O . GLU A 1 83 ? 6.845 13.035 8.800 1.00 92.50 83 GLU A O 1
ATOM 685 N N . ARG A 1 84 ? 6.155 12.046 10.688 1.00 91.69 84 ARG A N 1
ATOM 686 C CA . ARG A 1 84 ? 6.616 10.702 10.303 1.00 91.69 84 ARG A CA 1
ATOM 687 C C . ARG A 1 84 ? 5.838 10.138 9.115 1.00 91.69 84 ARG A C 1
ATOM 689 O O . ARG A 1 84 ? 6.441 9.512 8.245 1.00 91.69 84 ARG A O 1
ATOM 696 N N . MET A 1 85 ? 4.522 10.343 9.074 1.00 89.56 85 MET A N 1
ATOM 697 C CA . MET A 1 85 ? 3.681 9.926 7.946 1.00 89.56 85 MET A CA 1
ATOM 698 C C . MET A 1 85 ? 4.029 10.705 6.672 1.00 89.56 85 MET A C 1
ATOM 700 O O . MET A 1 85 ? 4.135 10.113 5.594 1.00 89.56 85 MET A O 1
ATOM 704 N N . ASP A 1 86 ? 4.280 12.007 6.804 1.00 92.62 86 ASP A N 1
ATOM 705 C CA . ASP A 1 86 ? 4.680 12.878 5.701 1.00 92.62 86 ASP A CA 1
ATOM 706 C C . ASP A 1 86 ? 6.061 12.494 5.163 1.00 92.62 86 ASP A C 1
ATOM 708 O O . ASP A 1 86 ? 6.261 12.450 3.949 1.00 92.62 86 ASP A O 1
ATOM 712 N N . HIS A 1 87 ? 7.013 12.175 6.047 1.00 93.38 87 HIS A N 1
ATOM 713 C CA . HIS A 1 87 ? 8.314 11.643 5.647 1.00 93.38 87 HIS A CA 1
ATOM 714 C C . HIS A 1 87 ? 8.161 10.339 4.868 1.00 93.38 87 HIS A C 1
ATOM 716 O O . HIS A 1 87 ? 8.744 10.205 3.797 1.00 93.38 87 HIS A O 1
ATOM 722 N N . GLY A 1 88 ? 7.363 9.397 5.384 1.00 92.19 88 GLY A N 1
ATOM 723 C CA . GLY A 1 88 ? 7.116 8.128 4.706 1.00 92.19 88 GLY A CA 1
ATOM 724 C C . GLY A 1 88 ? 6.589 8.339 3.287 1.00 92.19 88 GLY A C 1
ATOM 725 O O . GLY A 1 88 ? 7.163 7.829 2.331 1.00 92.19 88 GLY A O 1
ATOM 726 N N . THR A 1 89 ? 5.577 9.198 3.161 1.00 91.06 89 THR A N 1
ATOM 727 C CA . THR A 1 89 ? 4.951 9.581 1.887 1.00 91.06 89 THR A CA 1
ATOM 728 C C . THR A 1 89 ? 5.950 10.199 0.906 1.00 91.06 89 THR A C 1
ATOM 730 O O . THR A 1 89 ? 5.984 9.824 -0.262 1.00 91.06 89 THR A O 1
ATOM 733 N N . LYS A 1 90 ? 6.788 11.137 1.362 1.00 92.81 90 LYS A N 1
ATOM 734 C CA . LYS A 1 90 ? 7.778 11.815 0.505 1.00 92.81 90 LYS A CA 1
ATOM 735 C C . LYS A 1 90 ? 8.929 10.896 0.092 1.00 92.81 90 LYS A C 1
ATOM 737 O O . LYS A 1 90 ? 9.479 11.069 -0.990 1.00 92.81 90 LYS A O 1
ATOM 742 N N . SER A 1 91 ? 9.296 9.942 0.944 1.00 92.62 91 SER A N 1
ATOM 743 C CA . SER A 1 91 ? 10.453 9.064 0.739 1.00 92.62 91 SER A CA 1
ATOM 744 C C . SER A 1 91 ? 10.136 7.794 -0.056 1.00 92.62 91 SER A C 1
ATOM 746 O O . SER A 1 91 ? 11.052 7.179 -0.601 1.00 92.62 91 SER A O 1
ATOM 748 N N . GLU A 1 92 ? 8.865 7.401 -0.153 1.00 92.56 92 GLU A N 1
ATOM 749 C CA . GLU A 1 92 ? 8.410 6.183 -0.841 1.00 92.56 92 GLU A CA 1
ATOM 750 C C . GLU A 1 92 ? 8.904 6.101 -2.291 1.00 92.56 92 GLU A C 1
ATOM 752 O O . GLU A 1 92 ? 9.425 5.071 -2.722 1.00 92.56 92 GLU A O 1
ATOM 757 N N . ILE A 1 93 ? 8.878 7.226 -3.013 1.00 91.06 93 ILE A N 1
ATOM 758 C CA . ILE A 1 93 ? 9.373 7.305 -4.392 1.00 91.06 93 ILE A CA 1
ATOM 759 C C . ILE A 1 93 ? 10.860 6.948 -4.515 1.00 91.06 93 ILE A C 1
ATOM 761 O O . ILE A 1 93 ? 11.286 6.391 -5.525 1.00 91.06 93 ILE A O 1
ATOM 765 N N . HIS A 1 94 ? 11.671 7.213 -3.487 1.00 92.25 94 HIS A N 1
ATOM 766 C CA . HIS A 1 94 ? 13.086 6.840 -3.484 1.00 92.25 94 HIS A CA 1
ATOM 767 C C . HIS A 1 94 ? 13.276 5.331 -3.296 1.00 92.25 94 HIS A C 1
ATOM 769 O O . HIS A 1 94 ? 14.189 4.747 -3.888 1.00 92.25 94 HIS A O 1
ATOM 775 N N . ALA A 1 95 ? 12.407 4.685 -2.513 1.00 92.12 95 ALA A N 1
ATOM 776 C CA . ALA A 1 95 ? 12.407 3.234 -2.363 1.00 92.12 95 ALA A CA 1
ATOM 777 C C . ALA A 1 95 ? 11.999 2.550 -3.676 1.00 92.12 95 ALA A C 1
ATOM 779 O O . ALA A 1 95 ? 12.703 1.649 -4.139 1.00 92.12 95 ALA A O 1
ATOM 780 N N . ILE A 1 96 ? 10.946 3.056 -4.326 1.00 92.50 96 ILE A N 1
ATOM 781 C CA . ILE A 1 96 ? 10.512 2.610 -5.656 1.00 92.50 96 ILE A CA 1
ATOM 782 C C . ILE A 1 96 ? 11.641 2.800 -6.674 1.00 92.50 96 ILE A C 1
ATOM 784 O O . ILE A 1 96 ? 12.025 1.847 -7.345 1.00 92.50 96 ILE A O 1
ATOM 788 N N . ALA A 1 97 ? 12.246 3.990 -6.745 1.00 90.75 97 ALA A N 1
ATOM 789 C CA . ALA A 1 97 ? 13.349 4.264 -7.665 1.00 90.75 97 ALA A CA 1
ATOM 790 C C . ALA A 1 97 ? 14.557 3.346 -7.424 1.00 90.75 97 ALA A C 1
ATOM 792 O O . ALA A 1 97 ? 15.228 2.937 -8.372 1.00 90.75 97 ALA A O 1
ATOM 793 N N . THR A 1 98 ? 14.847 2.991 -6.171 1.00 91.94 98 THR A N 1
ATOM 794 C CA . THR A 1 98 ? 15.915 2.036 -5.844 1.00 91.94 98 THR A CA 1
ATOM 795 C C . THR A 1 98 ? 15.565 0.635 -6.344 1.00 91.94 98 THR A C 1
ATOM 797 O O . THR A 1 98 ? 16.391 -0.002 -7.003 1.00 91.94 98 THR A O 1
ATOM 800 N N . LEU A 1 99 ? 14.336 0.172 -6.099 1.00 93.00 99 LEU A N 1
ATOM 801 C CA . LEU A 1 99 ? 13.848 -1.110 -6.605 1.00 93.00 99 LEU A CA 1
ATOM 802 C C . LEU A 1 99 ? 13.954 -1.171 -8.137 1.00 93.00 99 LEU A C 1
ATOM 804 O O . LEU A 1 99 ? 14.567 -2.096 -8.672 1.00 93.00 99 LEU A O 1
ATOM 808 N N . THR A 1 100 ? 13.424 -0.174 -8.844 1.00 91.69 100 THR A N 1
ATOM 809 C CA . THR A 1 100 ? 13.337 -0.186 -10.311 1.00 91.69 10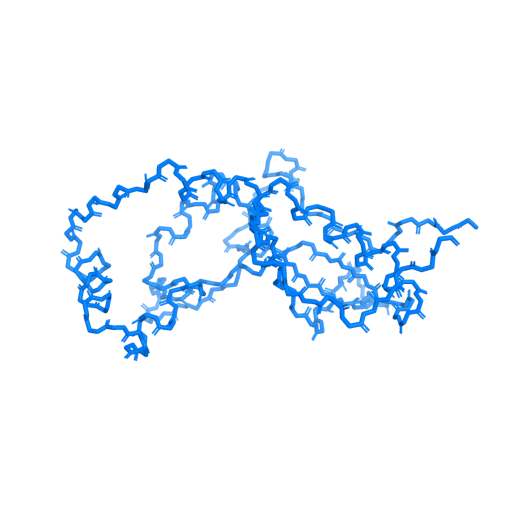0 THR A CA 1
ATOM 810 C C . THR A 1 100 ? 14.664 0.116 -11.002 1.00 91.69 100 THR A C 1
ATOM 812 O O . THR A 1 100 ? 14.932 -0.442 -12.058 1.00 91.69 100 THR A O 1
ATOM 815 N N . SER A 1 101 ? 15.554 0.926 -10.426 1.00 88.50 101 SER A N 1
ATOM 816 C CA . SER A 1 101 ? 16.830 1.257 -11.086 1.00 88.50 101 SER A CA 1
ATOM 817 C C . SER A 1 101 ? 18.007 0.366 -10.687 1.00 88.50 101 SER A C 1
ATOM 819 O O . SER A 1 101 ? 18.971 0.271 -11.450 1.00 88.50 101 SER A O 1
ATOM 821 N N . LYS A 1 102 ? 17.974 -0.262 -9.502 1.00 88.81 102 LYS A N 1
ATOM 822 C CA . LYS A 1 102 ? 19.115 -1.025 -8.961 1.00 88.81 102 LYS A CA 1
ATOM 823 C C . LYS A 1 102 ? 18.829 -2.502 -8.754 1.00 88.81 102 LYS A C 1
ATOM 825 O O . LYS A 1 102 ? 19.738 -3.304 -8.938 1.00 88.81 102 LYS A O 1
ATOM 830 N N . VAL A 1 103 ? 17.612 -2.866 -8.353 1.00 90.62 103 VAL A N 1
ATOM 831 C CA . VAL A 1 103 ? 17.303 -4.248 -7.959 1.00 90.62 103 VAL A CA 1
ATOM 832 C C . VAL A 1 103 ? 16.716 -5.031 -9.127 1.00 90.62 103 VAL A C 1
ATOM 834 O O . VAL A 1 103 ? 17.320 -6.014 -9.556 1.00 90.62 103 VAL A O 1
ATOM 837 N N . LEU A 1 104 ? 15.580 -4.590 -9.676 1.00 90.94 104 LEU A N 1
ATOM 838 C CA . LEU A 1 104 ? 14.895 -5.311 -10.753 1.00 90.94 104 LEU A CA 1
ATOM 839 C C . LEU A 1 104 ? 15.800 -5.541 -11.972 1.00 90.94 104 LEU A C 1
ATOM 841 O O . LEU A 1 104 ? 15.930 -6.693 -12.367 1.00 90.94 104 LEU A O 1
ATOM 845 N N . PRO A 1 105 ? 16.532 -4.545 -12.513 1.00 89.44 105 PRO A N 1
ATOM 846 C CA . PRO A 1 105 ? 17.339 -4.765 -13.715 1.00 89.44 105 PRO A CA 1
ATOM 847 C C . PRO A 1 105 ? 18.463 -5.794 -13.535 1.00 89.44 105 PRO A C 1
ATOM 849 O O . PRO A 1 105 ? 18.930 -6.362 -14.516 1.00 89.44 105 PRO A O 1
ATOM 852 N N . VAL A 1 106 ? 18.922 -6.010 -12.298 1.00 89.81 106 VAL A N 1
ATOM 853 C CA . VAL A 1 106 ? 20.043 -6.908 -11.991 1.00 89.81 106 VAL A CA 1
ATOM 854 C C . VAL A 1 106 ? 19.558 -8.320 -11.680 1.00 89.81 106 VAL A C 1
ATOM 856 O O . VAL A 1 106 ? 20.143 -9.286 -12.160 1.00 89.81 106 VAL A O 1
ATOM 859 N N . TYR A 1 107 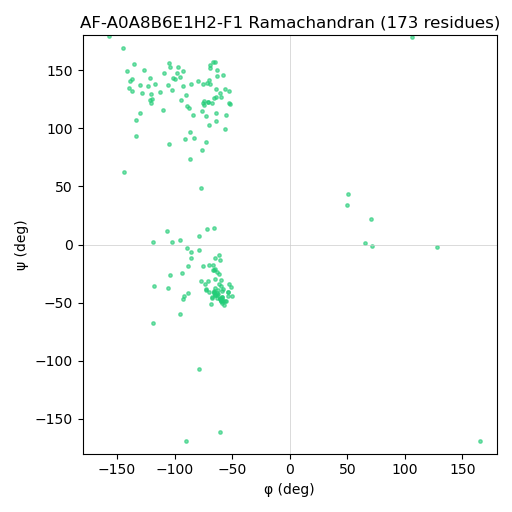? 18.505 -8.443 -10.871 1.00 89.69 107 TYR A N 1
ATOM 860 C CA . TYR A 1 107 ? 18.061 -9.735 -10.340 1.00 89.69 107 TYR A CA 1
ATOM 861 C C . TYR A 1 107 ? 16.815 -10.287 -11.039 1.00 89.69 107 TYR A C 1
ATOM 863 O O . TYR A 1 107 ? 16.627 -11.500 -11.066 1.00 89.69 107 TYR A O 1
ATOM 871 N N . TYR A 1 108 ? 15.978 -9.416 -11.607 1.00 90.31 108 TYR A N 1
ATOM 872 C CA . TYR A 1 108 ? 14.690 -9.759 -12.217 1.00 90.31 108 TYR A CA 1
ATOM 873 C C . TYR A 1 108 ? 14.419 -8.885 -13.457 1.00 90.31 108 TYR A C 1
ATOM 875 O O . TYR A 1 108 ? 13.469 -8.099 -13.457 1.00 90.31 108 TYR A O 1
ATOM 883 N N . PRO A 1 109 ? 15.260 -8.971 -14.504 1.00 87.94 109 PRO A N 1
ATOM 884 C CA . PRO A 1 109 ? 15.249 -8.020 -15.620 1.00 87.94 109 PRO A CA 1
ATOM 885 C C . PRO A 1 109 ? 13.927 -7.988 -16.401 1.00 87.94 109 PRO A C 1
ATOM 887 O O . PRO A 1 109 ? 13.586 -6.956 -16.974 1.00 87.94 109 PRO A O 1
ATOM 890 N N . ASP A 1 110 ? 13.168 -9.084 -16.381 1.00 86.88 110 ASP A N 1
ATOM 891 C CA . ASP A 1 110 ? 11.880 -9.207 -17.076 1.00 86.88 110 ASP A CA 1
ATOM 892 C C . ASP A 1 110 ? 10.682 -8.757 -16.222 1.00 86.88 110 ASP A C 1
ATOM 894 O O . ASP A 1 110 ? 9.536 -8.790 -16.675 1.00 86.88 110 ASP A O 1
ATOM 898 N N . MET A 1 111 ? 10.920 -8.367 -14.966 1.00 89.88 111 MET A N 1
ATOM 899 C CA . MET A 1 111 ? 9.871 -7.923 -14.055 1.00 89.88 111 MET A CA 1
ATOM 900 C C . MET A 1 111 ? 9.766 -6.401 -14.002 1.00 89.88 111 MET A C 1
ATOM 902 O O . MET A 1 111 ? 10.753 -5.665 -14.077 1.00 89.88 111 MET A O 1
ATOM 906 N N . LYS A 1 112 ? 8.537 -5.931 -13.804 1.00 90.56 112 LYS A N 1
ATOM 907 C CA . LYS A 1 112 ? 8.198 -4.518 -13.659 1.00 90.56 112 LYS A CA 1
ATOM 908 C C . LYS A 1 112 ? 7.529 -4.280 -12.322 1.00 90.56 112 LYS A C 1
ATOM 910 O O . LYS A 1 112 ? 6.731 -5.103 -11.880 1.00 90.56 112 LYS A O 1
ATOM 915 N N . TYR A 1 113 ? 7.826 -3.141 -11.717 1.00 92.50 113 TYR A N 1
ATOM 916 C CA . TYR A 1 113 ? 7.019 -2.600 -10.637 1.00 92.50 113 TYR A CA 1
ATOM 917 C C . TYR A 1 113 ? 5.868 -1.783 -11.229 1.00 92.50 113 TYR A C 1
ATOM 919 O O . TYR A 1 113 ? 6.066 -1.010 -12.172 1.00 92.50 113 TYR A O 1
ATOM 927 N N . PHE A 1 114 ? 4.677 -1.934 -10.666 1.00 90.12 114 PHE A N 1
ATOM 928 C CA . PHE A 1 114 ? 3.514 -1.147 -11.030 1.00 90.12 114 PHE A CA 1
ATOM 929 C C . PHE A 1 114 ? 2.706 -0.738 -9.802 1.00 90.12 114 PHE A C 1
ATOM 931 O O . PHE A 1 114 ? 2.554 -1.508 -8.854 1.00 90.12 114 PHE A O 1
ATOM 938 N N . GLU A 1 115 ? 2.201 0.490 -9.822 1.00 89.75 115 GLU A N 1
ATOM 939 C CA . GLU A 1 115 ? 1.282 0.984 -8.801 1.00 89.75 115 GLU A CA 1
ATOM 940 C C . GLU A 1 115 ? -0.075 0.287 -8.925 1.00 89.75 115 GLU A C 1
ATOM 942 O O . GLU A 1 115 ? -0.587 0.057 -10.023 1.00 89.75 115 GLU A O 1
ATOM 947 N N . GLU A 1 116 ? -0.676 -0.008 -7.778 1.00 87.69 116 GLU A N 1
ATOM 948 C CA . GLU A 1 116 ? -2.016 -0.571 -7.684 1.00 87.69 116 GLU A CA 1
ATOM 949 C C . GLU A 1 116 ? -2.863 0.289 -6.752 1.00 87.69 116 GLU A C 1
ATOM 951 O O . GLU A 1 116 ? -2.366 0.915 -5.817 1.00 87.69 116 GLU A O 1
ATOM 956 N N . GLY A 1 117 ? -4.166 0.325 -7.010 1.00 88.75 117 GLY A N 1
ATOM 957 C CA . GLY A 1 117 ? -5.114 1.018 -6.157 1.00 88.75 117 GLY A CA 1
ATOM 958 C C . GLY A 1 117 ? -5.441 0.192 -4.921 1.00 88.75 117 GLY A C 1
ATOM 959 O O . GLY A 1 117 ? -4.651 0.074 -3.983 1.00 88.75 117 GLY A O 1
ATOM 960 N N . ALA A 1 118 ? -6.641 -0.379 -4.885 1.00 89.31 118 ALA A N 1
ATOM 961 C CA . ALA A 1 118 ? -7.083 -1.199 -3.770 1.00 89.31 118 ALA A CA 1
ATOM 962 C C . ALA A 1 118 ? -7.816 -2.475 -4.201 1.00 89.31 118 ALA A C 1
ATOM 964 O O . ALA A 1 118 ? -8.647 -2.490 -5.107 1.00 89.31 118 ALA A O 1
ATOM 965 N N . PHE A 1 119 ? -7.555 -3.539 -3.455 1.00 90.00 119 PHE A N 1
ATOM 966 C CA . PHE A 1 119 ? -8.280 -4.797 -3.459 1.00 90.00 119 PHE A CA 1
ATOM 967 C C . PHE A 1 119 ? -9.318 -4.786 -2.352 1.00 90.00 119 PHE A C 1
ATOM 969 O O . PHE A 1 119 ? -9.080 -4.257 -1.264 1.00 90.00 119 PHE A O 1
ATOM 976 N N . HIS A 1 120 ? -10.468 -5.401 -2.601 1.00 90.88 120 HIS A N 1
ATOM 977 C CA . HIS A 1 120 ? -11.544 -5.383 -1.631 1.00 90.88 120 HIS A CA 1
ATOM 978 C C . HIS A 1 120 ? -12.302 -6.703 -1.542 1.00 90.88 120 HIS A C 1
ATOM 980 O O . HIS A 1 120 ? -12.465 -7.430 -2.518 1.00 90.88 120 HIS A O 1
ATOM 986 N N . ILE A 1 121 ? -12.808 -6.978 -0.343 1.00 91.25 121 ILE A N 1
ATOM 987 C CA . ILE A 1 121 ? -13.670 -8.109 -0.026 1.00 91.25 121 ILE A CA 1
ATOM 988 C C . ILE A 1 121 ? -14.980 -7.545 0.510 1.00 91.25 121 ILE A C 1
ATOM 990 O O . ILE A 1 121 ? -14.995 -6.716 1.429 1.00 91.25 121 ILE A O 1
ATOM 994 N N . LYS A 1 122 ? -16.087 -8.015 -0.062 1.00 90.69 122 LYS A N 1
ATOM 995 C CA . LYS A 1 122 ? -17.437 -7.751 0.434 1.00 90.69 122 LYS A CA 1
ATOM 996 C C . LYS A 1 122 ? -17.942 -8.972 1.204 1.00 90.69 122 LYS A C 1
ATOM 998 O O . LYS A 1 122 ? -17.675 -10.103 0.814 1.00 90.69 122 LYS A O 1
ATOM 1003 N N . HIS A 1 123 ? -18.686 -8.738 2.277 1.00 90.69 123 HIS A N 1
ATOM 1004 C CA . HIS A 1 123 ? -19.400 -9.768 3.031 1.00 90.69 123 HIS A CA 1
ATOM 1005 C C . HIS A 1 123 ? -20.886 -9.404 3.032 1.00 90.69 123 HIS A C 1
ATOM 1007 O O . HIS A 1 123 ? -21.235 -8.272 3.369 1.00 90.69 123 HIS A O 1
ATOM 1013 N N . ASP A 1 124 ? -21.747 -10.313 2.573 1.00 92.44 124 ASP A N 1
ATOM 1014 C CA . ASP A 1 124 ? -23.181 -10.068 2.349 1.00 92.44 124 ASP A CA 1
ATOM 1015 C C . ASP A 1 124 ? -23.460 -8.806 1.513 1.00 92.44 124 ASP A C 1
ATOM 1017 O O . ASP A 1 124 ? -24.295 -7.964 1.849 1.00 92.44 124 ASP A O 1
ATOM 1021 N N . GLY A 1 125 ? -22.679 -8.623 0.443 1.00 87.06 125 GLY A N 1
ATOM 1022 C CA . GLY A 1 125 ? -22.767 -7.459 -0.445 1.00 87.06 125 GLY A CA 1
ATOM 1023 C C . GLY A 1 125 ? -22.253 -6.145 0.157 1.00 87.06 125 GLY A C 1
ATOM 1024 O O . GLY A 1 125 ? -22.228 -5.132 -0.539 1.00 87.06 125 GLY A O 1
ATOM 1025 N N . LYS A 1 126 ? -21.804 -6.137 1.418 1.00 88.69 126 LYS A N 1
ATOM 1026 C CA . LYS A 1 126 ? -21.328 -4.934 2.114 1.00 88.69 126 LYS A CA 1
ATOM 1027 C C . LYS A 1 126 ? -19.798 -4.855 2.123 1.00 88.69 126 LYS A C 1
ATOM 1029 O O . LYS A 1 126 ? -19.154 -5.890 2.302 1.00 88.69 126 LYS A O 1
ATOM 1034 N N . PRO A 1 127 ? -19.205 -3.654 1.990 1.00 89.81 127 PRO A N 1
ATOM 1035 C CA . PRO A 1 127 ? -17.764 -3.448 2.142 1.00 89.81 127 PRO A CA 1
ATOM 1036 C C . PRO A 1 127 ? -17.248 -4.008 3.475 1.00 89.81 127 PRO A C 1
ATOM 1038 O O . PRO A 1 127 ? -17.733 -3.628 4.544 1.00 89.81 127 PRO A O 1
ATOM 1041 N N . PHE A 1 128 ? -16.287 -4.934 3.421 1.00 91.19 128 PHE A N 1
ATOM 1042 C CA . PHE A 1 128 ? -15.763 -5.601 4.613 1.00 91.19 128 PHE A CA 1
ATOM 1043 C C . PHE A 1 128 ? -14.273 -5.331 4.814 1.00 91.19 128 PHE A C 1
ATOM 1045 O O . PHE A 1 128 ? -13.924 -4.604 5.741 1.00 91.19 128 PHE A O 1
ATOM 1052 N N . ILE A 1 129 ? -13.415 -5.837 3.924 1.00 93.19 129 ILE A N 1
ATOM 1053 C CA . ILE A 1 129 ? -11.961 -5.622 3.973 1.00 93.19 129 ILE A CA 1
ATOM 1054 C C . ILE A 1 129 ? -11.514 -4.861 2.728 1.00 93.19 129 ILE A C 1
ATOM 1056 O O . ILE A 1 129 ? -11.949 -5.188 1.627 1.00 93.19 129 ILE A O 1
ATOM 1060 N N . LEU A 1 130 ? -10.619 -3.891 2.900 1.00 93.19 130 LEU A N 1
ATOM 1061 C CA . LEU A 1 130 ? -9.903 -3.235 1.810 1.00 93.19 130 LEU A CA 1
ATOM 1062 C C . LEU A 1 130 ? -8.396 -3.244 2.077 1.00 93.19 130 LEU A C 1
ATOM 1064 O O . LEU A 1 130 ? -7.931 -2.852 3.148 1.00 93.19 130 LEU A O 1
ATOM 1068 N N . VAL A 1 131 ? -7.617 -3.661 1.089 1.00 92.69 131 VAL A N 1
ATOM 1069 C CA . VAL A 1 131 ? -6.151 -3.657 1.118 1.00 92.69 131 VAL A CA 1
ATOM 1070 C C . VAL A 1 131 ? -5.656 -2.837 -0.062 1.00 92.69 131 VAL A C 1
ATOM 1072 O O . VAL A 1 131 ? -6.190 -2.949 -1.153 1.00 92.69 131 VAL A O 1
ATOM 1075 N N . SER A 1 132 ? -4.663 -1.986 0.157 1.00 92.12 132 SER A N 1
ATOM 1076 C CA . SER A 1 132 ? -4.078 -1.138 -0.881 1.00 92.12 132 SER A CA 1
ATOM 1077 C C . SER A 1 132 ? -2.569 -1.265 -0.727 1.00 92.12 132 SER A C 1
ATOM 1079 O O . SER A 1 132 ? -2.040 -0.627 0.184 1.00 92.12 132 SER A O 1
ATOM 1081 N N . PRO A 1 133 ? -1.932 -2.188 -1.470 1.00 92.38 133 PRO A N 1
ATOM 1082 C CA . PRO A 1 133 ? -0.483 -2.332 -1.440 1.00 92.38 133 PRO A CA 1
ATOM 1083 C C . PRO A 1 133 ? 0.165 -1.068 -2.009 1.00 92.38 133 PRO A C 1
ATOM 1085 O O . PRO A 1 133 ? -0.460 -0.353 -2.791 1.00 92.38 133 PRO A O 1
ATOM 1088 N N . ASP A 1 134 ? 1.421 -0.813 -1.653 1.00 92.31 134 ASP A N 1
ATOM 1089 C CA . ASP A 1 134 ? 2.156 0.326 -2.219 1.00 92.31 134 ASP A CA 1
ATOM 1090 C C . ASP A 1 134 ? 2.491 0.090 -3.703 1.00 92.31 134 ASP A C 1
ATOM 1092 O O . ASP A 1 134 ? 2.796 1.012 -4.448 1.00 92.31 134 ASP A O 1
ATOM 1096 N N . GLY A 1 135 ? 2.422 -1.161 -4.154 1.00 92.44 135 GLY A N 1
ATOM 1097 C CA . GLY A 1 135 ? 2.407 -1.572 -5.554 1.00 92.44 135 GLY A CA 1
ATOM 1098 C C . GLY A 1 135 ? 2.685 -3.064 -5.668 1.00 92.44 135 GLY A C 1
ATOM 1099 O O . GLY A 1 135 ? 2.735 -3.771 -4.661 1.00 92.44 135 GLY A O 1
ATOM 1100 N N . SER A 1 136 ? 2.916 -3.537 -6.883 1.00 93.00 136 SER A N 1
ATOM 1101 C CA . SER A 1 136 ? 3.258 -4.932 -7.147 1.00 93.00 136 SER A CA 1
ATOM 1102 C C . SER A 1 136 ? 4.405 -5.058 -8.134 1.00 93.00 136 SER A C 1
ATOM 1104 O O . SER A 1 136 ? 4.655 -4.181 -8.956 1.00 93.00 136 SER A O 1
ATOM 1106 N N . ILE A 1 137 ? 5.113 -6.180 -8.050 1.00 93.50 137 ILE A N 1
ATOM 1107 C CA . ILE A 1 137 ? 6.062 -6.637 -9.056 1.00 93.50 137 ILE A CA 1
ATOM 1108 C C . ILE A 1 137 ? 5.387 -7.738 -9.863 1.00 93.50 137 ILE A C 1
ATOM 1110 O O . ILE A 1 137 ? 4.803 -8.671 -9.304 1.00 93.50 137 ILE A O 1
ATOM 1114 N N . GLY A 1 138 ? 5.493 -7.651 -11.181 1.00 91.06 138 GLY A N 1
ATOM 1115 C CA . GLY A 1 138 ? 4.908 -8.634 -12.074 1.00 91.06 138 GLY A CA 1
ATOM 1116 C C . GLY A 1 138 ? 5.575 -8.687 -13.431 1.00 91.06 138 GLY A C 1
ATOM 1117 O O . GLY A 1 138 ? 6.522 -7.952 -13.716 1.00 91.06 138 GLY A O 1
ATOM 1118 N N . GLN A 1 139 ? 5.070 -9.587 -14.262 1.00 85.56 139 GLN A N 1
ATOM 1119 C CA . GLN A 1 139 ? 5.511 -9.761 -15.641 1.00 85.56 139 GLN A CA 1
ATOM 1120 C C . GLN A 1 139 ? 4.418 -9.277 -16.586 1.00 85.56 139 GLN A C 1
ATOM 1122 O O . GLN A 1 139 ? 3.230 -9.380 -16.276 1.00 85.56 139 GLN A O 1
ATOM 1127 N N . LEU A 1 140 ? 4.826 -8.743 -17.734 1.00 72.44 140 LEU A N 1
ATOM 1128 C CA . LEU A 1 140 ? 3.896 -8.422 -18.807 1.00 72.44 140 LEU A CA 1
ATOM 1129 C C . LEU A 1 140 ? 3.483 -9.737 -19.478 1.00 72.44 140 LEU A C 1
ATOM 1131 O O . LEU A 1 140 ? 4.344 -10.448 -19.999 1.00 72.44 140 LEU A O 1
ATOM 1135 N N . GLU A 1 141 ? 2.194 -10.074 -19.486 1.00 66.06 141 GLU A N 1
ATOM 1136 C CA . GLU A 1 141 ? 1.732 -11.171 -20.336 1.00 66.06 141 GLU A CA 1
ATOM 1137 C C . GLU A 1 141 ? 1.755 -10.719 -21.799 1.00 66.06 141 GLU A C 1
ATOM 1139 O O . GLU A 1 141 ? 0.976 -9.867 -22.228 1.00 66.06 141 GLU A O 1
ATOM 1144 N N . VAL A 1 142 ? 2.675 -11.291 -22.577 1.00 55.59 142 VAL A N 1
ATOM 1145 C CA . VAL A 1 142 ? 2.777 -11.045 -24.017 1.00 55.59 142 VAL A CA 1
ATOM 1146 C C . VAL A 1 142 ? 1.861 -12.033 -24.744 1.00 55.59 142 VAL A C 1
ATOM 1148 O O . VAL A 1 142 ? 2.078 -13.241 -24.673 1.00 55.59 142 VAL A O 1
ATOM 1151 N N . GLY A 1 143 ? 0.850 -11.530 -25.460 1.00 51.19 143 GLY A N 1
ATOM 1152 C CA . GLY A 1 143 ? -0.028 -12.347 -26.317 1.00 51.19 143 GLY A CA 1
ATOM 1153 C C . GLY A 1 143 ? -1.534 -12.181 -26.093 1.00 51.19 143 GLY A C 1
ATOM 1154 O O . GLY A 1 143 ? -2.322 -12.775 -26.827 1.00 51.19 143 GLY A O 1
ATOM 1155 N N . THR A 1 144 ? -1.955 -11.367 -25.125 1.00 49.09 144 THR A N 1
ATOM 1156 C CA . THR A 1 144 ? -3.357 -10.972 -24.930 1.00 49.09 144 THR A CA 1
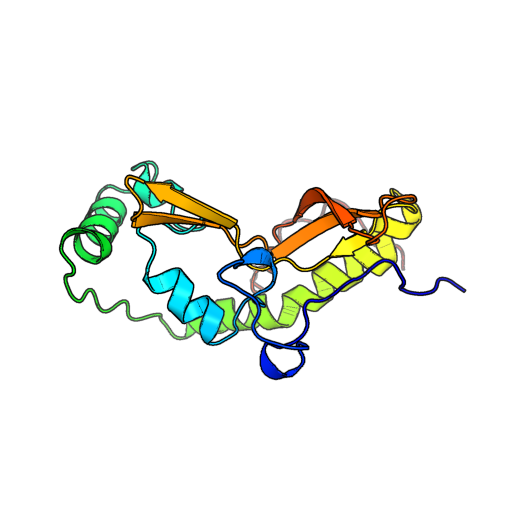ATOM 1157 C C . THR A 1 144 ? -3.618 -9.604 -25.573 1.00 49.09 144 THR A C 1
ATOM 1159 O O . THR A 1 144 ? -2.713 -8.789 -25.729 1.00 49.09 144 THR A O 1
ATOM 1162 N N . ALA A 1 145 ? -4.864 -9.330 -25.982 1.00 47.09 145 ALA A N 1
ATOM 1163 C CA . ALA A 1 145 ? -5.252 -8.069 -26.639 1.00 47.09 145 ALA A CA 1
ATOM 1164 C C . ALA A 1 145 ? -5.044 -6.810 -25.764 1.00 47.09 145 ALA A C 1
ATOM 1166 O O . ALA A 1 145 ? -5.172 -5.685 -26.247 1.00 47.09 145 ALA A O 1
ATOM 1167 N N . HIS A 1 146 ? -4.722 -7.006 -24.485 1.00 54.09 146 HIS A N 1
ATOM 1168 C CA . HIS A 1 146 ? -4.391 -5.978 -23.518 1.00 54.09 146 HIS A CA 1
ATOM 1169 C C . HIS A 1 146 ? -3.136 -6.435 -22.780 1.00 54.09 146 HIS A C 1
ATOM 1171 O O . HIS A 1 146 ? -3.217 -7.355 -21.973 1.00 54.09 146 HIS A O 1
ATOM 1177 N N . GLU A 1 147 ? -1.995 -5.807 -23.059 1.00 57.41 147 GLU A N 1
ATOM 1178 C CA . GLU A 1 147 ? -0.775 -5.982 -22.269 1.00 57.41 147 GLU A CA 1
ATOM 1179 C C . GLU A 1 147 ? -1.088 -5.635 -20.806 1.00 57.41 147 GLU A C 1
ATOM 1181 O O . GLU A 1 147 ? -1.184 -4.464 -20.435 1.00 57.41 147 GLU A O 1
ATOM 1186 N N . GLN A 1 148 ? -1.327 -6.651 -19.981 1.00 63.97 148 GLN A N 1
ATOM 1187 C CA . GLN A 1 148 ? -1.569 -6.489 -18.554 1.00 63.97 148 GLN A CA 1
ATOM 1188 C C . GLN A 1 148 ? -0.403 -7.092 -17.788 1.00 63.97 148 GLN A C 1
ATOM 1190 O O . GLN A 1 148 ? 0.038 -8.213 -18.051 1.00 63.97 148 GLN A O 1
ATOM 1195 N N . THR A 1 149 ? 0.108 -6.323 -16.832 1.00 71.00 149 THR A N 1
ATOM 1196 C CA . THR A 1 149 ? 1.085 -6.834 -15.882 1.00 71.00 149 THR A CA 1
ATOM 1197 C C . THR A 1 149 ? 0.358 -7.716 -14.873 1.00 71.00 149 THR A C 1
ATOM 1199 O O . THR A 1 149 ? -0.560 -7.254 -14.197 1.00 71.00 149 THR A O 1
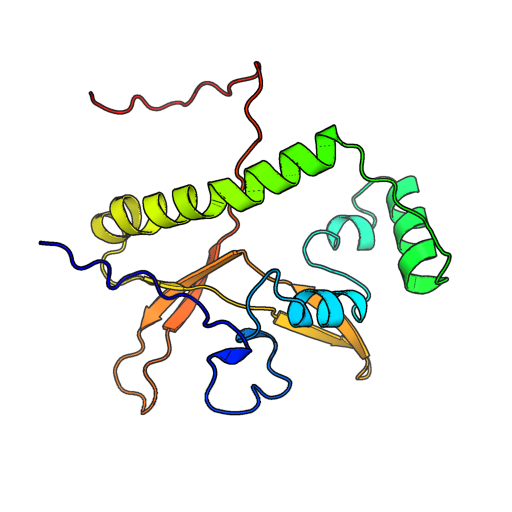ATOM 1202 N N . VAL A 1 150 ? 0.756 -8.982 -14.765 1.00 80.81 150 VAL A N 1
ATOM 1203 C CA . VAL A 1 150 ? 0.187 -9.914 -13.785 1.00 80.81 150 VAL A CA 1
ATOM 1204 C C . VAL A 1 150 ? 0.993 -9.808 -12.487 1.00 80.81 150 VAL A C 1
ATOM 1206 O O . VAL A 1 150 ? 2.200 -10.072 -12.520 1.00 80.81 150 VAL A O 1
ATOM 1209 N N . PRO A 1 151 ? 0.382 -9.418 -11.348 1.00 85.06 151 PRO A N 1
ATOM 1210 C CA . PRO A 1 151 ? 1.094 -9.321 -10.077 1.00 85.06 151 PRO A CA 1
ATOM 1211 C C . PRO A 1 151 ? 1.588 -10.699 -9.636 1.00 85.06 151 PRO A C 1
ATOM 1213 O O . PRO A 1 151 ? 0.812 -11.647 -9.531 1.00 85.06 151 PRO A O 1
ATOM 1216 N N . VAL A 1 152 ? 2.885 -10.792 -9.343 1.00 89.69 152 VAL A N 1
ATOM 1217 C CA . VAL A 1 152 ? 3.525 -11.987 -8.771 1.00 89.69 152 VAL A CA 1
ATOM 1218 C C . VAL A 1 152 ? 3.844 -11.757 -7.295 1.00 89.69 152 VAL A C 1
ATOM 1220 O O . VAL A 1 152 ? 3.708 -12.667 -6.480 1.00 89.69 152 VAL A O 1
ATOM 1223 N N . LEU A 1 153 ? 4.254 -10.535 -6.939 1.00 90.19 153 LEU A N 1
ATOM 1224 C CA . LEU A 1 153 ? 4.633 -10.150 -5.581 1.00 90.19 153 LEU A CA 1
ATOM 1225 C C . LEU A 1 153 ? 4.040 -8.785 -5.238 1.00 90.19 153 LEU A C 1
ATOM 1227 O O . LEU A 1 153 ? 4.226 -7.836 -5.991 1.00 90.19 153 LEU A O 1
ATOM 1231 N N . SER A 1 154 ? 3.405 -8.664 -4.073 1.00 91.19 154 SER A N 1
ATOM 1232 C CA . SER A 1 154 ? 3.012 -7.364 -3.522 1.00 91.19 154 SER A CA 1
ATOM 1233 C C . SER A 1 154 ? 4.200 -6.674 -2.853 1.00 91.19 154 SER A C 1
ATOM 1235 O O . SER A 1 154 ? 4.967 -7.319 -2.131 1.00 91.19 154 SER A O 1
ATOM 1237 N N . CYS A 1 155 ? 4.307 -5.362 -3.015 1.00 92.44 155 CYS A N 1
ATOM 1238 C CA . CYS A 1 155 ? 5.294 -4.522 -2.352 1.00 92.44 155 CYS A CA 1
ATOM 1239 C C . CYS A 1 155 ? 4.657 -3.690 -1.236 1.00 92.44 155 CYS A C 1
ATOM 1241 O O . CYS A 1 155 ? 3.593 -3.099 -1.406 1.00 92.44 155 CYS A O 1
ATOM 1243 N N . GLU A 1 156 ? 5.365 -3.618 -0.110 1.00 94.25 156 GLU A N 1
ATOM 1244 C CA . GLU A 1 156 ? 5.081 -2.711 1.000 1.00 94.25 156 GLU A CA 1
ATOM 1245 C C . GLU A 1 156 ? 6.390 -1.993 1.345 1.00 94.25 156 GLU A C 1
ATOM 1247 O O . GLU A 1 156 ? 7.354 -2.614 1.807 1.00 94.25 156 GLU A O 1
ATOM 1252 N N . PHE A 1 157 ? 6.447 -0.689 1.110 1.00 92.94 157 PHE A N 1
ATOM 1253 C CA . PHE A 1 157 ? 7.607 0.137 1.390 1.00 92.94 157 PHE A CA 1
ATOM 1254 C C . PHE A 1 157 ? 7.461 0.788 2.761 1.00 92.94 157 PHE A C 1
ATOM 1256 O O . PHE A 1 157 ? 6.512 1.508 3.064 1.00 92.94 157 PHE A O 1
ATOM 1263 N N . LYS A 1 158 ? 8.454 0.565 3.622 1.00 91.44 158 LYS A N 1
ATOM 1264 C CA . LYS A 1 158 ? 8.578 1.279 4.894 1.00 91.44 158 LYS A CA 1
ATOM 1265 C C . LYS A 1 158 ? 9.762 2.225 4.819 1.00 91.44 158 LYS A C 1
AT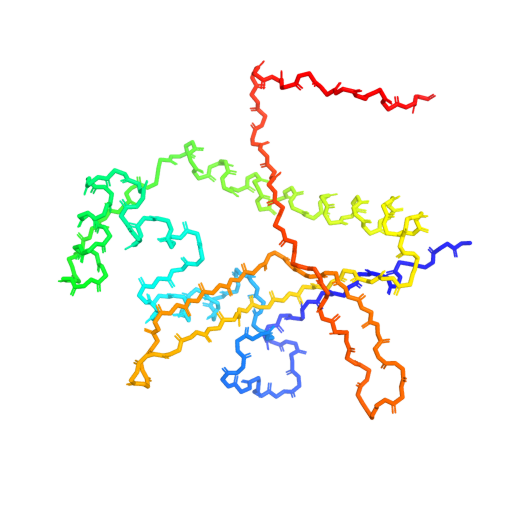OM 1267 O O . LYS A 1 158 ? 10.905 1.789 4.731 1.00 91.44 158 LYS A O 1
ATOM 1272 N N . CYS A 1 159 ? 9.474 3.518 4.900 1.00 91.12 159 CYS A N 1
ATOM 1273 C CA . CYS A 1 159 ? 10.469 4.582 4.967 1.00 91.12 159 CYS A CA 1
ATOM 1274 C C . CYS A 1 159 ? 10.524 5.112 6.410 1.00 91.12 159 CYS A C 1
ATOM 1276 O O . CYS A 1 159 ? 9.766 6.023 6.756 1.00 91.12 159 CYS A O 1
ATOM 1278 N N . PRO A 1 160 ? 11.332 4.493 7.294 1.00 87.12 160 PRO A N 1
ATOM 1279 C CA . PRO A 1 160 ? 11.386 4.875 8.697 1.00 87.12 160 PRO A CA 1
ATOM 1280 C C . PRO A 1 16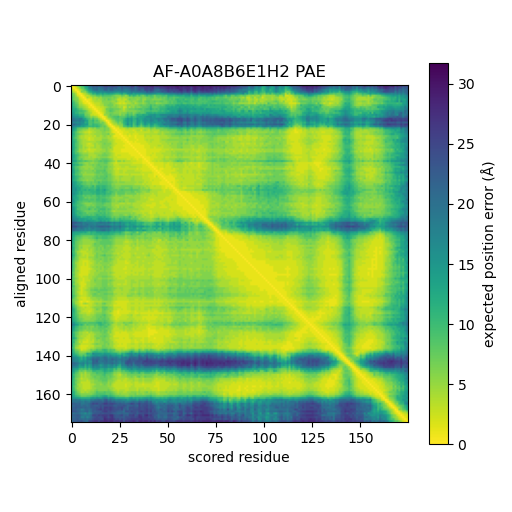0 ? 11.920 6.299 8.845 1.00 87.12 160 PRO A C 1
ATOM 1282 O O . PRO A 1 160 ? 12.941 6.653 8.260 1.00 87.12 160 PRO A O 1
ATOM 1285 N N . PHE A 1 161 ? 11.245 7.098 9.671 1.00 87.56 161 PHE A N 1
ATOM 1286 C CA . PHE A 1 161 ? 11.714 8.438 10.007 1.00 87.56 161 PHE A CA 1
ATOM 1287 C C . PHE A 1 161 ? 13.090 8.357 10.688 1.00 87.56 161 PHE A C 1
ATOM 1289 O O . PHE A 1 161 ? 13.228 7.571 11.638 1.00 87.56 161 PHE A O 1
ATOM 1296 N N . PRO A 1 162 ? 14.087 9.147 10.243 1.00 83.56 162 PRO A N 1
ATOM 1297 C CA . PRO A 1 162 ? 15.427 9.121 10.809 1.00 83.56 162 PRO A CA 1
ATOM 1298 C C . PRO A 1 162 ? 15.402 9.301 12.326 1.00 83.56 162 PRO A C 1
ATOM 1300 O O . PRO A 1 162 ? 14.737 10.190 12.856 1.00 83.56 162 PRO A O 1
ATOM 1303 N N . ASN A 1 163 ? 16.123 8.444 13.038 1.00 79.06 163 ASN A N 1
ATOM 1304 C CA . ASN A 1 163 ? 16.310 8.553 14.476 1.00 79.06 163 ASN A CA 1
ATOM 1305 C C . ASN A 1 163 ? 17.723 8.081 14.851 1.00 79.06 163 ASN A C 1
ATOM 1307 O O . ASN A 1 163 ? 18.440 7.522 14.023 1.00 79.06 163 ASN A O 1
ATOM 1311 N N . GLU A 1 164 ? 18.124 8.325 16.097 1.00 72.38 164 GLU A N 1
ATOM 1312 C CA . GLU A 1 164 ? 19.456 7.961 16.605 1.00 72.38 164 GLU A CA 1
ATOM 1313 C C . GLU A 1 164 ? 19.679 6.440 16.680 1.00 72.38 164 GLU A C 1
ATOM 1315 O O . GLU A 1 164 ? 20.817 5.978 16.721 1.00 72.38 164 GLU A O 1
ATOM 1320 N N . ASN A 1 165 ? 18.602 5.650 16.644 1.00 66.81 165 ASN A N 1
ATOM 1321 C CA . ASN A 1 165 ? 18.651 4.194 16.629 1.00 66.81 165 ASN A CA 1
ATOM 1322 C C . ASN A 1 165 ? 18.795 3.699 15.187 1.00 66.81 165 ASN A C 1
ATOM 1324 O O . ASN A 1 165 ? 17.861 3.163 14.585 1.00 66.81 165 ASN A O 1
ATOM 1328 N N . THR A 1 166 ? 19.985 3.866 14.619 1.00 57.75 166 THR A N 1
ATOM 1329 C CA . THR A 1 166 ? 20.319 3.203 13.362 1.00 57.75 166 THR A CA 1
ATOM 1330 C C . THR A 1 166 ? 20.496 1.710 13.623 1.00 57.75 166 THR A C 1
ATOM 1332 O O . THR A 1 166 ? 21.306 1.283 14.445 1.00 57.75 166 THR A O 1
ATOM 1335 N N . ILE A 1 167 ? 19.714 0.885 12.926 1.00 58.41 167 ILE A N 1
ATOM 1336 C CA . ILE A 1 167 ? 20.024 -0.542 12.835 1.00 58.41 167 ILE A CA 1
ATOM 1337 C C . ILE A 1 167 ? 21.345 -0.616 12.061 1.00 58.41 167 ILE A C 1
ATOM 1339 O O . ILE A 1 167 ? 21.409 -0.041 10.969 1.00 58.41 167 ILE A O 1
ATOM 1343 N N . PRO A 1 168 ? 22.397 -1.274 12.581 1.00 57.22 168 PRO A N 1
ATOM 1344 C CA . PRO A 1 168 ? 23.614 -1.488 11.815 1.00 57.22 168 PRO A CA 1
ATOM 1345 C C . PRO A 1 168 ? 23.238 -2.184 10.508 1.00 57.22 168 PRO A C 1
ATOM 1347 O O . PRO A 1 168 ? 22.778 -3.326 10.510 1.00 57.22 168 PRO A O 1
ATOM 1350 N N . VAL A 1 169 ? 23.369 -1.485 9.383 1.00 60.12 169 VAL A N 1
ATOM 1351 C CA . VAL A 1 169 ? 23.173 -2.117 8.081 1.00 60.12 169 VAL A CA 1
ATOM 1352 C C . VAL A 1 169 ? 24.318 -3.109 7.890 1.00 60.12 169 VAL A C 1
ATOM 1354 O O . VAL A 1 169 ? 25.488 -2.743 7.964 1.00 60.12 169 VAL A O 1
ATOM 1357 N N . HIS A 1 170 ? 23.998 -4.388 7.683 1.00 50.34 170 HIS A N 1
ATOM 1358 C CA . HIS A 1 170 ? 24.992 -5.463 7.528 1.00 50.34 170 HIS A CA 1
ATOM 1359 C C . HIS A 1 170 ? 25.755 -5.412 6.190 1.00 50.34 170 HIS A C 1
ATOM 1361 O O . HIS A 1 170 ? 26.407 -6.379 5.806 1.00 50.34 170 HIS A O 1
ATOM 1367 N N . TYR A 1 171 ? 25.659 -4.307 5.456 1.00 55.59 171 TYR A N 1
ATOM 1368 C CA . TYR A 1 171 ? 26.237 -4.142 4.135 1.00 55.59 171 TYR A CA 1
ATOM 1369 C C . TYR A 1 171 ? 26.829 -2.742 3.987 1.00 55.59 171 TYR A C 1
ATOM 1371 O O . TYR A 1 171 ? 26.217 -1.735 4.340 1.00 55.59 171 TYR A O 1
ATOM 1379 N N . THR A 1 172 ? 28.036 -2.691 3.437 1.00 49.84 172 THR A N 1
ATOM 1380 C CA . THR A 1 172 ? 28.713 -1.467 3.014 1.00 49.84 172 THR A CA 1
ATOM 1381 C C . THR A 1 172 ? 28.342 -1.185 1.565 1.00 49.84 172 THR A C 1
ATOM 1383 O O . THR A 1 172 ? 28.477 -2.057 0.707 1.00 49.84 172 THR A O 1
ATOM 1386 N N . ILE A 1 173 ? 27.885 0.033 1.275 1.00 49.28 173 ILE A N 1
ATOM 1387 C CA . ILE A 1 173 ? 27.755 0.494 -0.110 1.00 49.28 173 ILE A CA 1
ATOM 1388 C C . ILE A 1 173 ? 29.177 0.797 -0.605 1.00 49.28 173 ILE A C 1
ATOM 1390 O O . ILE A 1 173 ? 29.868 1.580 0.051 1.00 49.28 173 ILE A O 1
ATOM 1394 N N . PRO A 1 174 ? 29.644 0.190 -1.710 1.00 46.06 174 PRO A N 1
ATOM 1395 C CA . PRO A 1 174 ? 30.933 0.542 -2.290 1.00 46.06 174 PRO A CA 1
ATOM 1396 C C . PRO A 1 174 ? 30.938 2.022 -2.688 1.00 46.06 174 PRO A C 1
ATOM 1398 O O . PRO A 1 174 ? 30.030 2.467 -3.393 1.00 46.06 174 PRO A O 1
ATOM 1401 N N . THR A 1 175 ? 31.936 2.764 -2.212 1.00 42.44 175 THR A N 1
ATOM 1402 C CA . THR A 1 175 ? 32.271 4.119 -2.680 1.00 42.44 175 THR A CA 1
ATOM 1403 C C . THR A 1 175 ? 33.013 4.077 -4.000 1.00 42.44 175 THR A C 1
ATOM 1405 O O . THR A 1 175 ? 33.922 3.220 -4.102 1.00 42.44 175 THR A O 1
#